Protein AF-A0A1V2GH17-F1 (afdb_monomer_lite)

Sequence (47 aa):
RVLIVWECALRGREKLTDEALTERLEEWICGEGASAQIDTQGIHLLA

pLDDT: mean 91.83, std 5.34, range [69.81, 96.38]

Organism: Escherichia coli (NCBI:txid562)

Secondary structure (DSSP, 8-state):
--EEE-HHHHSSTTPPPHHHHHHHHHHHHHTT--SEEEETTEEEE--

InterPro domains:
  IPR011335 Restriction endonuclease type II-l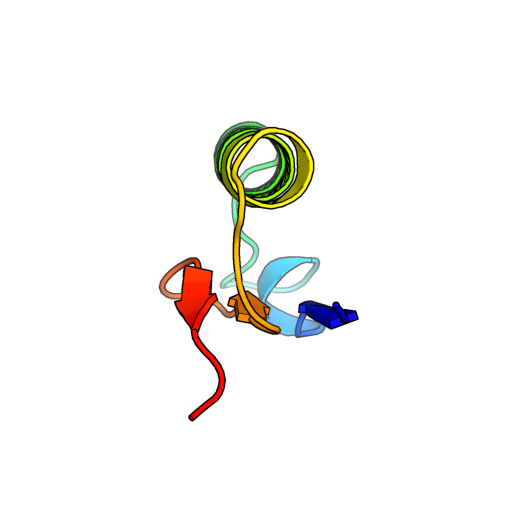ike [SSF52980] (1-45)

Structure (mmCIF, N/CA/C/O backbone):
data_AF-A0A1V2GH17-F1
#
_entry.id   AF-A0A1V2GH17-F1
#
loop_
_atom_site.group_PDB
_atom_site.id
_atom_site.type_symbol
_atom_site.label_atom_id
_atom_site.label_alt_id
_atom_site.label_comp_id
_atom_site.label_asym_id
_atom_site.label_entity_id
_atom_site.label_seq_id
_atom_site.pdbx_PDB_ins_code
_atom_site.Cartn_x
_atom_site.Cartn_y
_atom_site.Cartn_z
_atom_site.occupancy
_atom_site.B_iso_or_equiv
_atom_site.auth_seq_id
_atom_site.auth_comp_id
_atom_site.auth_asym_id
_atom_site.auth_atom_id
_atom_site.pdbx_PDB_model_num
ATOM 1 N N . ARG A 1 1 ? 10.682 4.213 -11.798 1.00 89.44 1 ARG A N 1
ATOM 2 C CA . ARG A 1 1 ? 9.630 3.387 -11.162 1.00 89.44 1 ARG A CA 1
ATOM 3 C C . ARG A 1 1 ? 8.490 4.288 -10.715 1.00 89.44 1 ARG A C 1
ATOM 5 O O . ARG A 1 1 ? 8.757 5.444 -10.403 1.00 89.44 1 ARG A O 1
ATOM 12 N N . VAL A 1 2 ? 7.258 3.787 -10.722 1.00 93.06 2 VAL A N 1
ATOM 13 C CA . VAL A 1 2 ? 6.066 4.526 -10.275 1.00 93.06 2 VAL A CA 1
ATOM 14 C C . VAL A 1 2 ? 5.387 3.736 -9.166 1.00 93.06 2 VAL A C 1
ATOM 16 O O . VAL A 1 2 ? 5.259 2.519 -9.284 1.00 93.06 2 VAL A O 1
ATOM 19 N N . LEU A 1 3 ? 4.976 4.425 -8.105 1.00 94.44 3 LEU A N 1
ATOM 20 C CA . LEU A 1 3 ? 4.141 3.866 -7.051 1.00 94.44 3 LEU A CA 1
ATOM 21 C C . LEU A 1 3 ? 2.746 4.474 -7.168 1.00 94.44 3 LEU A C 1
ATOM 23 O O . LEU A 1 3 ? 2.604 5.697 -7.130 1.00 94.44 3 LEU A O 1
ATOM 27 N N . ILE A 1 4 ? 1.734 3.629 -7.324 1.00 95.12 4 ILE A N 1
ATOM 28 C CA . ILE A 1 4 ? 0.329 4.042 -7.338 1.00 95.12 4 ILE A CA 1
ATOM 29 C C . ILE A 1 4 ? -0.232 3.835 -5.937 1.00 95.12 4 ILE A C 1
ATOM 31 O O . ILE A 1 4 ? -0.214 2.724 -5.423 1.00 95.12 4 ILE A O 1
ATOM 35 N N . VAL A 1 5 ? -0.751 4.886 -5.314 1.00 94.94 5 VAL A N 1
ATOM 36 C CA . VAL A 1 5 ? -1.422 4.765 -4.016 1.00 94.94 5 VAL A CA 1
ATOM 37 C C . VAL A 1 5 ? -2.913 4.962 -4.234 1.00 94.94 5 VAL A C 1
ATOM 39 O O . VAL A 1 5 ? -3.340 6.026 -4.686 1.00 94.94 5 VAL A O 1
ATOM 42 N N . TRP A 1 6 ? -3.700 3.929 -3.946 1.00 95.88 6 TRP A N 1
ATOM 43 C CA . TRP A 1 6 ? -5.151 3.996 -4.063 1.00 95.88 6 TRP A CA 1
ATOM 44 C C . TRP A 1 6 ? -5.741 4.877 -2.955 1.00 95.88 6 TRP A C 1
ATOM 46 O O . TRP A 1 6 ? -5.286 4.850 -1.812 1.00 95.88 6 TRP A O 1
ATOM 56 N N . GLU A 1 7 ? -6.791 5.646 -3.266 1.00 96.38 7 GLU A N 1
ATOM 57 C CA . GLU A 1 7 ? -7.433 6.541 -2.287 1.00 96.38 7 GLU A CA 1
ATOM 58 C C . GLU A 1 7 ? -7.908 5.783 -1.037 1.00 96.38 7 GLU A C 1
ATOM 60 O O . GLU A 1 7 ? -7.760 6.282 0.078 1.00 96.38 7 GLU A O 1
ATOM 65 N N . CYS A 1 8 ? -8.420 4.562 -1.210 1.00 93.62 8 CYS A N 1
ATOM 66 C CA . CYS A 1 8 ? -8.891 3.717 -0.115 1.00 93.62 8 CYS A CA 1
ATOM 67 C C . CYS A 1 8 ? -7.795 3.368 0.904 1.00 93.62 8 CYS A C 1
ATOM 69 O O . CYS A 1 8 ? -8.110 3.192 2.076 1.00 93.62 8 CYS A O 1
ATOM 71 N N . ALA A 1 9 ? -6.520 3.339 0.500 1.00 94.19 9 ALA A N 1
ATOM 72 C CA . ALA A 1 9 ? -5.399 3.160 1.420 1.00 94.19 9 ALA A CA 1
ATOM 73 C C . ALA A 1 9 ? -5.111 4.430 2.241 1.00 94.19 9 ALA A C 1
ATOM 75 O O . ALA A 1 9 ? -4.587 4.345 3.348 1.00 94.19 9 ALA A O 1
ATOM 76 N N . LEU A 1 10 ? -5.474 5.611 1.726 1.00 93.69 10 LEU A N 1
ATOM 77 C CA . LEU A 1 10 ? -5.227 6.908 2.363 1.00 93.69 10 LEU A CA 1
ATOM 78 C C . LEU A 1 10 ? -6.402 7.400 3.209 1.00 93.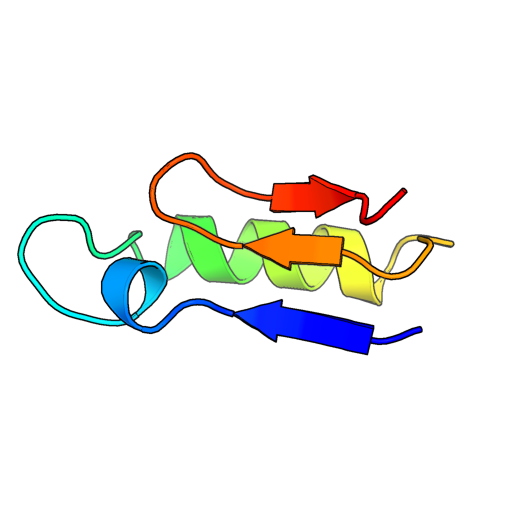69 10 LEU A C 1
ATOM 80 O O . LEU A 1 10 ? -6.205 8.198 4.129 1.00 93.69 10 LEU A O 1
ATOM 84 N N . ARG A 1 11 ? -7.634 7.007 2.868 1.00 93.94 11 ARG A N 1
ATOM 85 C CA . ARG A 1 11 ? -8.865 7.557 3.449 1.00 93.94 11 ARG A CA 1
ATOM 86 C C . ARG A 1 11 ? -9.992 6.525 3.466 1.00 93.94 11 ARG A C 1
ATOM 88 O O . ARG A 1 11 ? -10.041 5.607 2.659 1.00 93.94 11 ARG A O 1
ATOM 95 N N . GLY A 1 12 ? -10.961 6.743 4.353 1.00 93.44 12 GLY A N 1
ATOM 96 C CA . GLY A 1 12 ? -12.143 5.890 4.483 1.00 93.44 12 GLY A CA 1
ATOM 97 C C . GLY A 1 12 ? -11.968 4.788 5.525 1.00 93.44 12 GLY A C 1
ATOM 98 O O . GLY A 1 12 ? -11.054 4.829 6.343 1.00 93.44 12 GLY A O 1
ATOM 99 N N . ARG A 1 13 ? -12.895 3.824 5.534 1.00 92.75 13 ARG A N 1
ATOM 100 C CA . ARG A 1 13 ? -12.947 2.765 6.560 1.00 92.75 13 ARG A CA 1
ATOM 101 C C . ARG A 1 13 ? -11.800 1.763 6.471 1.00 92.75 13 ARG A C 1
ATOM 103 O O . ARG A 1 13 ? -11.471 1.158 7.479 1.00 92.75 13 ARG A O 1
ATOM 110 N N . GLU A 1 14 ? -11.219 1.613 5.288 1.00 92.88 14 GLU A N 1
ATOM 111 C CA . GLU A 1 14 ? -10.115 0.685 5.029 1.00 92.88 14 GLU A CA 1
ATOM 112 C C . GLU A 1 14 ? -8.766 1.403 4.892 1.00 92.88 14 GLU A C 1
ATOM 114 O O . GLU A 1 14 ? -7.806 0.834 4.379 1.00 92.88 14 GLU A O 1
ATOM 119 N N . LYS A 1 15 ? -8.693 2.661 5.357 1.00 94.38 15 LYS A N 1
ATOM 120 C CA . LYS A 1 15 ? -7.449 3.426 5.404 1.00 94.38 15 LYS A CA 1
ATOM 121 C C . LYS A 1 15 ? -6.385 2.622 6.166 1.00 94.38 15 LYS A C 1
ATOM 123 O O . LYS A 1 15 ? -6.628 2.196 7.297 1.00 94.38 15 LYS A O 1
ATOM 128 N N . LEU A 1 16 ? -5.192 2.511 5.586 1.00 95.06 16 LEU A N 1
ATOM 129 C CA . LEU A 1 16 ? -4.020 1.985 6.281 1.00 95.06 16 LEU A CA 1
ATOM 130 C C . LEU A 1 16 ? -3.571 2.957 7.376 1.00 95.06 16 LEU A C 1
ATOM 132 O O . LEU A 1 16 ? -3.659 4.177 7.216 1.00 95.06 16 LEU A O 1
ATOM 136 N N . THR A 1 17 ? -3.056 2.433 8.490 1.00 95.00 17 THR A N 1
ATOM 137 C CA . THR A 1 17 ? -2.453 3.310 9.500 1.00 95.00 17 THR A CA 1
ATOM 138 C C . THR A 1 17 ? -1.257 4.047 8.905 1.00 95.00 17 THR A C 1
ATOM 140 O O . THR A 1 17 ? -0.629 3.577 7.950 1.00 95.00 17 THR A O 1
ATOM 143 N N . ASP A 1 18 ? -0.943 5.215 9.461 1.00 93.75 18 ASP A N 1
ATOM 144 C CA . ASP A 1 18 ? 0.154 6.033 8.949 1.00 93.75 18 ASP A CA 1
ATOM 145 C C . ASP A 1 18 ? 1.489 5.270 9.056 1.00 93.75 18 ASP A C 1
ATOM 147 O O . ASP A 1 18 ? 2.323 5.368 8.156 1.00 93.75 18 ASP A O 1
ATOM 151 N N . GLU A 1 19 ? 1.659 4.432 10.086 1.00 95.25 19 GLU A N 1
ATOM 152 C CA . GLU A 1 19 ? 2.820 3.547 10.239 1.00 95.25 19 GLU A CA 1
ATOM 153 C C . GLU A 1 19 ? 2.879 2.492 9.130 1.00 95.25 19 GLU A C 1
ATOM 155 O O . GLU A 1 19 ? 3.915 2.341 8.484 1.00 95.25 19 GLU A O 1
ATOM 160 N N . ALA A 1 20 ? 1.765 1.799 8.864 1.00 92.75 20 ALA A N 1
ATOM 161 C CA . ALA A 1 20 ? 1.702 0.769 7.832 1.00 92.75 20 ALA A CA 1
ATOM 162 C C . ALA A 1 20 ? 1.984 1.350 6.441 1.00 92.75 20 ALA A C 1
ATOM 164 O O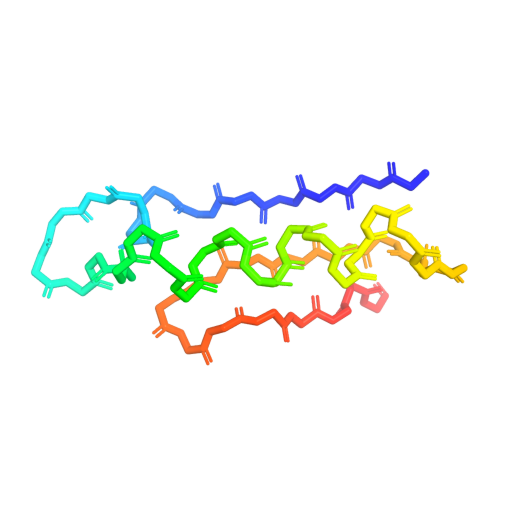 . ALA A 1 20 ? 2.685 0.733 5.643 1.00 92.75 20 ALA A O 1
ATOM 165 N N . LEU A 1 21 ? 1.474 2.550 6.150 1.00 93.50 21 LEU A N 1
ATOM 166 C CA . LEU A 1 21 ? 1.738 3.230 4.887 1.00 93.50 21 LEU A CA 1
ATOM 167 C C . LEU A 1 21 ? 3.207 3.667 4.778 1.00 93.50 21 LEU A C 1
ATOM 169 O O . LEU A 1 21 ? 3.834 3.452 3.741 1.00 93.50 21 LEU A O 1
ATOM 173 N N . THR A 1 22 ? 3.759 4.252 5.844 1.00 94.19 22 THR A N 1
ATOM 174 C CA . THR A 1 22 ? 5.148 4.738 5.880 1.00 94.19 22 THR A CA 1
ATOM 175 C C . THR A 1 22 ? 6.138 3.600 5.664 1.00 94.19 22 THR A C 1
ATOM 177 O O . THR A 1 22 ? 7.007 3.709 4.806 1.00 94.19 22 THR A O 1
ATOM 180 N N . GLU A 1 23 ? 5.960 2.472 6.352 1.00 93.75 23 GLU A N 1
ATOM 181 C CA . GLU A 1 23 ? 6.852 1.315 6.234 1.00 93.75 23 GLU A CA 1
ATOM 182 C C . GLU A 1 23 ? 6.887 0.759 4.796 1.00 93.75 23 GLU A C 1
ATOM 184 O O . GLU A 1 23 ? 7.952 0.463 4.255 1.00 93.75 23 GLU A O 1
ATOM 189 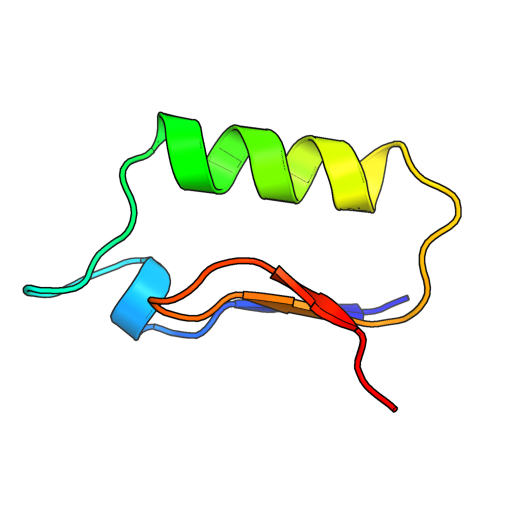N N . ARG A 1 24 ? 5.730 0.684 4.123 1.00 92.56 24 ARG A N 1
ATOM 190 C CA . ARG A 1 24 ? 5.642 0.217 2.726 1.00 92.56 24 ARG A CA 1
ATOM 191 C C . ARG A 1 24 ? 6.231 1.221 1.733 1.00 92.56 24 ARG A C 1
ATOM 193 O O . ARG A 1 24 ? 6.818 0.819 0.727 1.00 92.56 24 ARG A O 1
ATOM 200 N N . LEU A 1 25 ? 6.088 2.521 2.004 1.00 93.06 25 LEU A N 1
ATOM 201 C CA . LEU A 1 25 ? 6.734 3.575 1.218 1.00 93.06 25 LEU A CA 1
ATOM 202 C C . LEU A 1 25 ? 8.256 3.488 1.339 1.00 93.06 25 LEU A C 1
ATOM 204 O O . LEU A 1 25 ? 8.945 3.530 0.322 1.00 93.06 25 LEU A O 1
ATOM 208 N N . GLU A 1 26 ? 8.774 3.336 2.555 1.00 93.62 26 GLU A N 1
ATOM 209 C CA . GLU A 1 26 ? 10.207 3.191 2.813 1.00 93.62 26 GLU A CA 1
ATOM 210 C C . GLU A 1 26 ? 10.777 1.953 2.125 1.00 93.62 26 GLU A C 1
ATOM 212 O O . GLU A 1 26 ? 11.797 2.052 1.446 1.00 93.62 26 GLU A O 1
ATOM 217 N N . GLU A 1 27 ? 10.092 0.814 2.212 1.00 90.44 27 GLU A N 1
ATOM 218 C CA . GLU A 1 27 ? 10.489 -0.425 1.539 1.00 90.44 27 GLU A CA 1
ATOM 219 C C . GLU A 1 27 ? 10.630 -0.229 0.019 1.00 90.44 27 GLU A C 1
ATOM 221 O O . GLU A 1 27 ? 11.639 -0.612 -0.579 1.00 90.44 27 GLU A O 1
ATOM 226 N N . TRP A 1 28 ? 9.665 0.444 -0.615 1.00 92.44 28 TRP A N 1
ATOM 227 C CA . TRP A 1 28 ? 9.698 0.701 -2.056 1.00 92.44 28 TRP A CA 1
ATOM 228 C C . TRP A 1 28 ? 10.714 1.779 -2.467 1.00 92.44 28 TRP A C 1
ATOM 230 O O . TRP A 1 28 ? 11.330 1.689 -3.534 1.00 92.44 28 TRP A O 1
ATOM 240 N N . ILE A 1 29 ? 10.892 2.817 -1.643 1.00 91.88 29 ILE A N 1
ATOM 241 C CA . ILE A 1 29 ? 11.848 3.903 -1.893 1.00 91.88 29 ILE A CA 1
ATOM 242 C C . ILE A 1 29 ? 13.288 3.405 -1.718 1.00 91.88 29 ILE A C 1
ATOM 244 O O . ILE A 1 29 ? 14.144 3.699 -2.554 1.00 91.88 29 ILE A O 1
ATOM 248 N N . CYS A 1 30 ? 13.562 2.662 -0.653 1.00 91.56 30 CYS A N 1
ATOM 249 C CA . CYS A 1 30 ? 14.904 2.195 -0.319 1.00 91.56 30 CYS A CA 1
ATOM 250 C C . CYS A 1 30 ? 15.283 0.913 -1.070 1.00 91.56 30 CYS A C 1
ATOM 252 O O . CYS A 1 30 ? 16.467 0.659 -1.276 1.00 91.56 30 CYS A O 1
ATOM 254 N N . GLY A 1 31 ? 14.304 0.118 -1.505 1.00 86.81 31 GLY A N 1
ATOM 255 C CA . GLY A 1 31 ? 14.541 -1.062 -2.328 1.00 86.81 31 GLY A CA 1
ATOM 256 C C . GLY A 1 31 ? 14.862 -0.734 -3.790 1.00 86.81 31 GLY A C 1
ATOM 257 O O . GLY A 1 31 ? 14.547 0.338 -4.314 1.00 86.81 31 GLY A O 1
ATOM 258 N N . GLU A 1 32 ? 15.424 -1.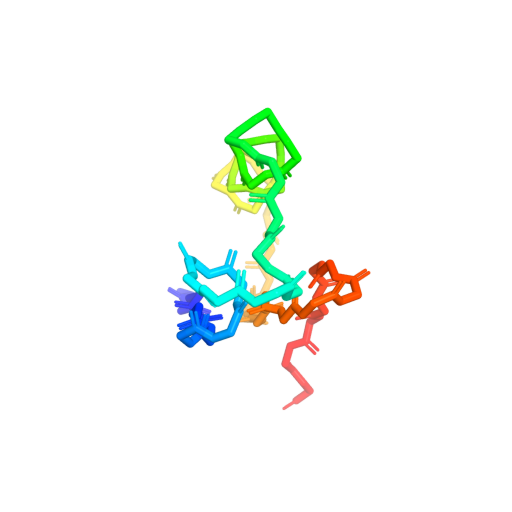706 -4.509 1.00 76.31 32 GLU A N 1
ATOM 259 C CA . GLU A 1 32 ? 15.587 -1.668 -5.972 1.00 76.31 32 GLU A CA 1
ATOM 260 C C . GLU A 1 32 ? 14.316 -2.171 -6.690 1.00 76.31 32 GL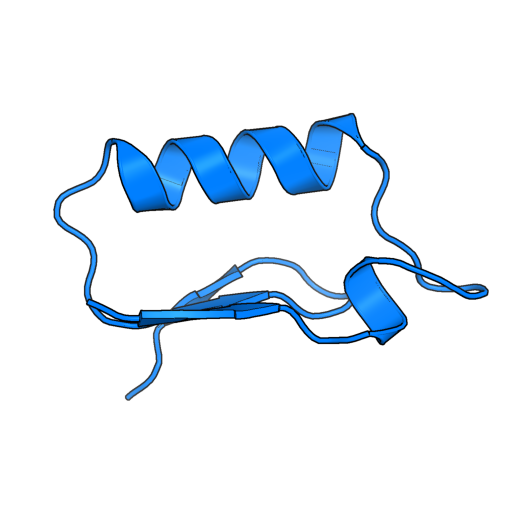U A C 1
ATOM 262 O O . GLU A 1 32 ? 14.350 -3.062 -7.536 1.00 76.31 32 GLU A O 1
ATOM 267 N N . GLY A 1 33 ? 13.152 -1.635 -6.305 1.00 69.81 33 GLY A N 1
ATOM 268 C CA . GLY A 1 33 ? 11.846 -2.146 -6.733 1.00 69.81 33 GLY A CA 1
ATOM 269 C C . GLY A 1 33 ? 11.370 -1.670 -8.111 1.00 69.81 33 GLY A C 1
ATOM 270 O O . GLY A 1 33 ? 11.594 -0.523 -8.514 1.00 69.81 33 GLY A O 1
ATOM 271 N N . ALA A 1 34 ? 10.634 -2.543 -8.808 1.00 87.62 34 ALA A N 1
ATOM 272 C CA . ALA A 1 34 ? 9.834 -2.201 -9.984 1.00 87.62 34 ALA A CA 1
ATOM 273 C C . ALA A 1 34 ? 8.661 -1.272 -9.613 1.00 87.62 34 ALA A C 1
ATOM 275 O O . ALA A 1 34 ? 8.460 -0.907 -8.452 1.00 87.62 34 ALA A O 1
ATOM 276 N N . SER A 1 35 ? 7.882 -0.846 -10.606 1.00 94.75 35 SER A N 1
ATOM 277 C CA . SER A 1 35 ? 6.641 -0.119 -10.324 1.00 94.75 35 SER A CA 1
ATOM 278 C C . SER A 1 35 ? 5.713 -0.972 -9.447 1.00 94.75 35 SER A C 1
ATOM 280 O O . SER A 1 35 ? 5.697 -2.195 -9.566 1.00 94.75 35 SER A O 1
ATOM 282 N N . ALA A 1 36 ? 4.979 -0.337 -8.541 1.00 95.44 36 ALA A N 1
ATOM 283 C CA . ALA A 1 36 ? 4.154 -1.013 -7.542 1.00 95.44 36 ALA A CA 1
ATOM 284 C C . ALA A 1 36 ? 2.862 -0.230 -7.269 1.00 95.44 36 ALA A C 1
ATOM 286 O O . ALA A 1 36 ? 2.705 0.909 -7.715 1.00 95.44 36 ALA A O 1
ATOM 287 N N . GLN A 1 37 ? 1.944 -0.833 -6.522 1.00 95.56 37 GLN A N 1
ATOM 288 C CA . GLN A 1 37 ? 0.720 -0.213 -6.034 1.00 95.56 37 GLN A CA 1
ATOM 289 C C . GLN A 1 37 ? 0.488 -0.517 -4.552 1.00 95.56 37 GLN A C 1
ATOM 291 O O . GLN A 1 37 ? 0.900 -1.574 -4.081 1.00 95.56 37 GLN A O 1
ATOM 296 N N . ILE A 1 38 ? -0.173 0.396 -3.837 1.00 95.56 38 ILE A N 1
ATOM 297 C CA . ILE A 1 38 ? -0.627 0.204 -2.455 1.00 95.56 38 ILE A CA 1
ATOM 298 C C . ILE A 1 38 ? -2.143 0.363 -2.389 1.00 95.56 38 ILE A C 1
ATOM 300 O O . ILE A 1 38 ? -2.661 1.434 -2.719 1.00 95.56 38 ILE A O 1
ATOM 304 N N . ASP A 1 39 ? -2.830 -0.682 -1.937 1.00 94.31 39 ASP A N 1
ATOM 305 C CA . ASP A 1 39 ? -4.263 -0.682 -1.636 1.00 94.31 39 ASP A CA 1
ATOM 306 C C . ASP A 1 39 ? -4.520 -1.027 -0.155 1.00 94.31 39 ASP A C 1
ATOM 308 O O . ASP A 1 39 ? -3.631 -0.895 0.688 1.00 94.31 39 ASP A O 1
ATOM 312 N N . THR A 1 40 ? -5.746 -1.424 0.190 1.00 92.25 40 THR A N 1
ATOM 313 C CA . THR A 1 40 ? -6.145 -1.743 1.570 1.00 92.25 40 THR A CA 1
ATOM 314 C C . THR A 1 40 ? -5.491 -3.017 2.120 1.00 92.25 40 THR A C 1
ATOM 316 O O . THR A 1 40 ? -5.535 -3.251 3.326 1.00 92.25 40 THR A O 1
ATOM 319 N N . GLN A 1 41 ? -4.854 -3.824 1.268 1.00 90.94 41 GLN A N 1
ATOM 320 C CA . GLN A 1 41 ? -4.159 -5.064 1.622 1.00 90.94 41 GLN A CA 1
ATOM 321 C C . GLN A 1 41 ? -2.635 -4.899 1.708 1.00 90.94 41 GLN A C 1
ATOM 323 O O . GLN A 1 41 ? -1.956 -5.798 2.207 1.00 90.94 41 GLN A O 1
ATOM 328 N N . GLY A 1 42 ? -2.089 -3.754 1.287 1.00 90.81 42 GLY A N 1
ATOM 329 C CA . GLY A 1 42 ? -0.660 -3.451 1.359 1.00 90.81 42 GLY A CA 1
ATOM 330 C C . GLY A 1 42 ? -0.037 -3.192 -0.010 1.00 90.81 42 GLY A C 1
ATOM 331 O O . GLY A 1 42 ? -0.697 -2.673 -0.906 1.00 90.81 42 GLY A O 1
ATOM 332 N N . ILE A 1 43 ? 1.264 -3.480 -0.146 1.00 92.56 43 ILE A N 1
ATOM 333 C CA . ILE A 1 43 ? 2.034 -3.206 -1.367 1.00 92.56 43 ILE A CA 1
ATOM 334 C C . ILE A 1 43 ? 2.083 -4.416 -2.304 1.00 92.56 43 ILE A C 1
ATOM 336 O O . ILE A 1 43 ? 2.338 -5.545 -1.887 1.00 92.56 43 ILE A O 1
ATOM 340 N N . HIS A 1 44 ? 1.914 -4.159 -3.598 1.00 92.62 44 HIS A N 1
ATOM 341 C CA . HIS A 1 44 ? 1.957 -5.160 -4.657 1.00 92.62 44 HIS A CA 1
ATOM 342 C C . HIS A 1 44 ? 2.769 -4.640 -5.842 1.00 92.62 44 HIS A C 1
ATOM 344 O O . HIS A 1 44 ? 2.591 -3.502 -6.269 1.00 92.62 44 HIS A O 1
ATOM 350 N N . LEU A 1 45 ? 3.649 -5.465 -6.408 1.00 92.00 45 LEU A N 1
ATOM 351 C CA . LEU A 1 45 ? 4.357 -5.105 -7.637 1.00 92.00 45 LEU A CA 1
ATOM 352 C C . LEU A 1 45 ? 3.375 -5.046 -8.814 1.00 92.00 45 LEU A C 1
ATOM 354 O O . LEU A 1 45 ? 2.459 -5.862 -8.919 1.00 92.00 45 LEU A O 1
ATOM 358 N N . LEU A 1 46 ? 3.577 -4.075 -9.700 1.00 88.44 46 LEU A N 1
ATOM 359 C CA . LEU A 1 46 ? 2.866 -3.994 -10.969 1.00 88.44 46 LEU A CA 1
ATOM 360 C C . LEU A 1 46 ? 3.585 -4.914 -11.963 1.00 88.44 46 LEU A C 1
ATOM 362 O O . LEU A 1 46 ? 4.783 -4.738 -12.198 1.00 88.44 46 LEU A O 1
ATOM 366 N N . ALA A 1 47 ? 2.859 -5.913 -12.473 1.00 73.25 47 ALA A N 1
ATOM 367 C CA . ALA A 1 47 ? 3.330 -6.820 -13.520 1.00 73.25 47 ALA A CA 1
ATOM 368 C C . ALA A 1 47 ? 3.481 -6.104 -14.869 1.00 73.25 47 ALA A C 1
ATOM 370 O O . ALA A 1 47 ? 2.670 -5.188 -15.145 1.00 73.25 47 ALA A O 1
#

Foldseek 3Di:
DAEAEDVQCCDDPLHPDPVLVVVLVCCCVVDPAAYWYQHSVGIGHDD

Radius of gyration: 10.16 Å; chains: 1; bounding box: 28×14×24 Å